Protein AF-A0A352FAH9-F1 (afdb_monomer_lite)

Structure (mmCIF, N/CA/C/O backbone):
data_AF-A0A352FAH9-F1
#
_entry.id   AF-A0A352FAH9-F1
#
loop_
_atom_site.group_PDB
_atom_sit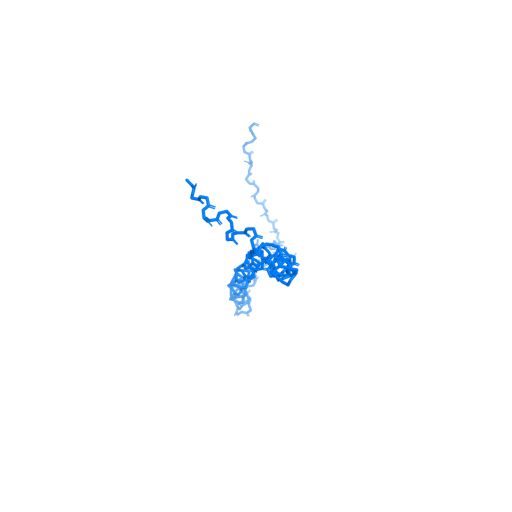e.id
_atom_site.type_symbol
_atom_site.label_atom_id
_atom_site.label_alt_id
_atom_site.label_comp_id
_atom_site.label_asym_id
_atom_site.label_entity_id
_atom_site.label_seq_id
_atom_site.pdbx_PDB_ins_code
_atom_site.Cartn_x
_atom_site.Cartn_y
_atom_site.Cartn_z
_atom_site.occupancy
_atom_site.B_iso_or_equiv
_atom_site.auth_seq_id
_atom_site.auth_comp_id
_atom_site.auth_asym_id
_atom_site.auth_atom_id
_atom_site.pdbx_PDB_model_num
ATOM 1 N N . MET A 1 1 ? 23.036 16.905 -47.104 1.00 52.59 1 MET A N 1
ATOM 2 C CA . MET A 1 1 ? 23.451 15.626 -46.481 1.00 52.59 1 MET A CA 1
ATOM 3 C C . MET A 1 1 ? 24.677 15.101 -47.226 1.00 52.59 1 MET A C 1
ATOM 5 O O . MET A 1 1 ? 24.599 14.881 -48.428 1.00 52.59 1 MET A O 1
ATOM 9 N N . ASN A 1 2 ? 25.838 15.036 -46.567 1.00 68.44 2 ASN A N 1
ATOM 10 C CA . ASN A 1 2 ? 27.143 14.920 -47.235 1.00 68.44 2 ASN A CA 1
ATOM 11 C C . ASN A 1 2 ? 27.425 13.500 -47.754 1.00 68.44 2 ASN A C 1
ATOM 13 O O . ASN A 1 2 ? 27.423 12.549 -46.980 1.00 68.44 2 ASN A O 1
ATOM 17 N N . LYS A 1 3 ? 27.772 13.354 -49.043 1.00 72.62 3 LYS A N 1
ATOM 18 C CA . LYS A 1 3 ? 28.108 12.054 -49.668 1.00 72.62 3 LYS A CA 1
ATOM 19 C C . LYS A 1 3 ? 29.276 11.323 -48.980 1.00 72.62 3 LYS A C 1
ATOM 21 O O . LYS A 1 3 ? 29.291 10.098 -48.933 1.00 72.62 3 LYS A O 1
ATOM 26 N N . LYS A 1 4 ? 30.215 12.069 -48.379 1.00 73.50 4 LYS A N 1
ATOM 27 C CA . LYS A 1 4 ? 31.319 11.509 -47.573 1.00 73.50 4 LYS A CA 1
ATOM 28 C C . LYS A 1 4 ? 30.821 10.728 -46.351 1.00 73.50 4 LYS A C 1
ATOM 30 O O . LYS A 1 4 ? 31.395 9.698 -46.020 1.00 73.50 4 LYS A O 1
ATOM 35 N N . PHE A 1 5 ? 29.737 11.185 -45.723 1.00 76.75 5 PHE A N 1
ATOM 36 C CA . PHE A 1 5 ? 29.144 10.525 -44.561 1.00 76.75 5 PHE A CA 1
ATOM 37 C C . PHE A 1 5 ? 28.594 9.142 -44.928 1.00 76.75 5 PHE A C 1
ATOM 39 O O . PHE A 1 5 ? 28.922 8.163 -44.270 1.00 76.75 5 PHE A O 1
ATOM 46 N N . TRP A 1 6 ? 27.858 9.042 -46.040 1.00 77.25 6 TRP A N 1
ATOM 47 C CA . TRP A 1 6 ? 27.317 7.772 -46.544 1.00 77.25 6 TRP A CA 1
ATOM 48 C C . TRP A 1 6 ? 28.402 6.747 -46.893 1.00 77.25 6 TRP A C 1
ATOM 50 O O . TRP A 1 6 ? 28.228 5.556 -46.647 1.00 77.25 6 TRP A O 1
ATOM 60 N N . HIS A 1 7 ? 29.548 7.193 -47.414 1.00 76.69 7 HIS A N 1
ATOM 61 C CA . HIS A 1 7 ? 30.633 6.279 -47.764 1.00 76.69 7 HIS A CA 1
ATOM 62 C C . HIS A 1 7 ? 31.365 5.719 -46.533 1.00 76.69 7 HIS A C 1
ATOM 64 O O . HIS A 1 7 ? 31.727 4.541 -46.510 1.00 76.69 7 HIS A O 1
ATOM 70 N N . ILE A 1 8 ? 31.536 6.544 -45.494 1.00 76.62 8 ILE A N 1
ATOM 71 C CA . ILE A 1 8 ? 32.081 6.120 -44.196 1.00 76.62 8 ILE A CA 1
ATOM 72 C C . ILE A 1 8 ? 31.108 5.150 -43.519 1.00 76.62 8 ILE A C 1
ATOM 74 O O . ILE A 1 8 ? 31.527 4.087 -43.065 1.00 76.62 8 ILE A O 1
ATOM 78 N N . LEU A 1 9 ? 29.810 5.469 -43.531 1.00 75.94 9 LEU A N 1
ATOM 79 C CA . LEU A 1 9 ? 28.761 4.616 -42.975 1.00 75.94 9 LEU A CA 1
ATOM 80 C C . LEU A 1 9 ? 28.765 3.222 -43.629 1.00 75.94 9 LEU A C 1
ATOM 82 O O . LEU A 1 9 ? 28.771 2.216 -42.928 1.00 75.94 9 LEU A O 1
ATOM 86 N N . TRP A 1 10 ? 28.863 3.148 -44.961 1.00 77.19 10 TRP A N 1
ATOM 87 C CA . TRP A 1 10 ? 28.907 1.879 -45.697 1.00 77.19 10 TRP A CA 1
ATOM 88 C C . TRP A 1 10 ? 30.150 1.028 -45.376 1.00 77.19 10 TRP A C 1
ATOM 90 O O . TRP A 1 10 ? 30.049 -0.191 -45.250 1.00 77.19 10 TRP A O 1
ATOM 100 N N . LYS A 1 11 ? 31.325 1.650 -45.183 1.00 75.19 11 LYS A N 1
ATOM 101 C CA . LYS A 1 11 ? 32.548 0.934 -44.765 1.00 75.19 11 LYS A CA 1
ATOM 102 C C . LYS A 1 11 ? 32.451 0.369 -43.347 1.00 75.19 11 LYS A C 1
ATOM 104 O O . LYS A 1 11 ? 32.995 -0.699 -43.085 1.00 75.19 11 LYS A O 1
ATOM 109 N N . VAL A 1 12 ? 31.780 1.081 -42.444 1.00 71.12 12 VAL A N 1
ATOM 110 C CA . VAL A 1 12 ? 31.600 0.657 -41.050 1.00 71.12 12 VAL A CA 1
ATOM 111 C C . VAL A 1 12 ? 30.566 -0.472 -40.953 1.00 71.12 12 VAL A C 1
ATOM 113 O O . VAL A 1 12 ? 30.828 -1.483 -40.307 1.00 71.12 12 VAL A O 1
ATOM 116 N N . VAL A 1 13 ? 29.439 -0.358 -41.664 1.00 73.00 13 VAL A N 1
ATOM 117 C CA . VAL A 1 13 ? 28.369 -1.376 -41.677 1.00 73.00 13 VAL A CA 1
ATOM 118 C C . VAL A 1 13 ? 28.783 -2.659 -42.416 1.00 73.00 13 VAL A C 1
ATOM 120 O O . VAL A 1 13 ? 28.324 -3.740 -42.063 1.00 73.00 13 VAL A O 1
ATOM 123 N N . GLY A 1 14 ? 29.697 -2.579 -43.391 1.00 76.88 14 GLY A N 1
ATOM 124 C CA . GLY A 1 14 ? 30.215 -3.752 -44.109 1.00 76.88 14 GLY A CA 1
ATOM 125 C C . GLY A 1 14 ? 31.152 -4.659 -43.294 1.00 76.88 14 GLY A C 1
ATOM 126 O O . GLY A 1 14 ? 31.513 -5.739 -43.760 1.00 76.88 14 GLY A O 1
ATOM 127 N N . ASN A 1 15 ? 31.566 -4.255 -42.087 1.00 84.81 15 ASN A N 1
ATOM 128 C CA . ASN A 1 15 ? 32.414 -5.076 -41.227 1.00 84.81 15 ASN A CA 1
ATOM 129 C C . ASN A 1 15 ? 31.567 -6.059 -40.393 1.00 84.81 15 ASN A C 1
ATOM 131 O O . ASN A 1 15 ? 30.832 -5.650 -39.494 1.00 84.81 15 ASN A O 1
ATOM 135 N N . LYS A 1 16 ? 31.739 -7.369 -40.629 1.00 83.50 16 LYS A N 1
ATOM 136 C CA . LYS A 1 16 ? 31.037 -8.450 -39.906 1.00 83.50 16 LYS A CA 1
ATOM 137 C C . LYS A 1 16 ? 31.164 -8.372 -38.377 1.00 83.50 16 LYS A C 1
ATOM 139 O O . LYS A 1 16 ? 30.226 -8.733 -37.673 1.00 83.50 16 LYS A O 1
ATOM 144 N N . TYR A 1 17 ? 32.287 -7.865 -37.860 1.00 86.31 17 TYR A N 1
ATOM 145 C CA . TYR A 1 17 ? 32.495 -7.690 -36.419 1.00 86.31 17 TYR A CA 1
ATOM 146 C C . TYR A 1 17 ? 31.698 -6.506 -35.862 1.00 86.31 17 TYR A C 1
ATOM 148 O O . TYR A 1 17 ? 31.153 -6.595 -34.765 1.00 86.31 17 TYR A O 1
ATOM 156 N N . PHE A 1 18 ? 31.579 -5.418 -36.629 1.00 86.81 18 PHE A N 1
ATOM 157 C CA . PHE A 1 18 ? 30.767 -4.263 -36.244 1.00 86.81 18 PHE A CA 1
ATOM 158 C C . PHE A 1 18 ? 29.278 -4.615 -36.252 1.00 86.81 18 PHE A C 1
ATOM 160 O O . PHE A 1 18 ? 28.570 -4.291 -35.304 1.00 86.81 18 PHE A O 1
ATOM 167 N N . LEU A 1 19 ? 28.817 -5.343 -37.273 1.00 86.31 19 LEU A N 1
ATOM 168 C CA . LEU A 1 19 ? 27.431 -5.804 -37.339 1.00 86.31 19 LEU A CA 1
ATOM 169 C C . LEU A 1 19 ? 27.092 -6.737 -36.165 1.00 86.31 19 LEU A C 1
ATOM 171 O O . LEU A 1 19 ? 26.049 -6.567 -35.539 1.00 86.31 19 LEU A O 1
ATOM 175 N N . GLY A 1 20 ? 27.997 -7.660 -35.816 1.00 90.12 20 GLY A N 1
ATOM 176 C CA . GLY A 1 20 ? 27.848 -8.512 -34.634 1.00 90.12 20 GLY A CA 1
ATOM 177 C C . GLY A 1 20 ? 27.762 -7.709 -33.333 1.00 90.12 20 GLY A C 1
ATOM 178 O O . GLY A 1 20 ? 26.886 -7.970 -32.514 1.00 90.12 20 GLY A O 1
ATOM 179 N N . LEU A 1 21 ? 28.608 -6.687 -33.172 1.00 90.19 21 LEU A N 1
ATOM 180 C CA . LEU A 1 21 ? 28.580 -5.796 -32.008 1.00 90.19 21 LEU A CA 1
ATOM 181 C C . LEU A 1 21 ? 27.269 -5.007 -31.935 1.00 90.19 21 LEU A C 1
ATOM 183 O O . LEU A 1 21 ? 26.675 -4.926 -30.867 1.00 90.19 21 LEU A O 1
ATOM 187 N N . VAL A 1 22 ? 26.777 -4.474 -33.056 1.00 90.12 22 VAL A N 1
ATOM 188 C CA . VAL A 1 22 ? 25.497 -3.749 -33.104 1.00 90.12 22 VAL A CA 1
ATOM 189 C C . VAL A 1 22 ? 24.333 -4.667 -32.748 1.00 90.12 22 VAL A C 1
ATOM 191 O O . VAL A 1 22 ? 23.507 -4.288 -31.926 1.00 90.12 22 VAL A O 1
ATOM 194 N N . VAL A 1 23 ? 24.276 -5.879 -33.305 1.00 90.38 23 VAL A N 1
ATOM 195 C CA . VAL A 1 23 ? 23.233 -6.860 -32.963 1.00 90.38 23 VAL A CA 1
ATOM 196 C C . VAL A 1 23 ? 23.302 -7.228 -31.483 1.00 90.38 23 VAL A C 1
ATOM 198 O O . VAL A 1 23 ? 22.272 -7.258 -30.819 1.00 90.38 23 VAL A O 1
ATOM 201 N N . PHE A 1 24 ? 24.501 -7.440 -30.942 1.00 90.12 24 PHE A N 1
ATOM 202 C CA . PHE A 1 24 ? 24.700 -7.742 -29.526 1.00 90.12 24 PHE A CA 1
ATOM 203 C C . PHE A 1 24 ? 24.312 -6.569 -28.611 1.00 90.12 24 PHE A C 1
ATOM 205 O O . PHE A 1 24 ? 23.659 -6.763 -27.589 1.00 90.12 24 PHE A O 1
ATOM 212 N N . ALA A 1 25 ? 24.646 -5.338 -28.998 1.00 88.38 25 ALA A N 1
ATOM 213 C CA . ALA A 1 25 ? 24.256 -4.134 -28.274 1.00 88.38 25 ALA A CA 1
ATOM 214 C C . ALA A 1 25 ? 22.735 -3.935 -28.300 1.00 88.38 25 ALA A C 1
ATOM 216 O O . ALA A 1 25 ? 22.133 -3.683 -27.262 1.00 88.38 25 ALA A O 1
ATOM 217 N N . VAL A 1 26 ? 22.096 -4.106 -29.460 1.00 87.12 26 VAL A N 1
ATOM 218 C CA . VAL A 1 26 ? 20.632 -4.088 -29.590 1.00 87.12 26 VAL A CA 1
ATOM 219 C C . VAL A 1 26 ? 20.012 -5.206 -28.748 1.00 87.12 26 VAL A C 1
ATOM 221 O O . VAL A 1 26 ? 19.016 -4.971 -28.074 1.00 87.12 26 VAL A O 1
ATOM 224 N N . TRP A 1 27 ? 20.621 -6.391 -28.699 1.00 87.25 27 TRP A N 1
ATOM 225 C CA . TRP A 1 27 ? 20.143 -7.485 -27.858 1.00 87.25 27 TRP A CA 1
ATOM 226 C C . TRP A 1 27 ? 20.136 -7.113 -26.371 1.00 87.25 27 TRP A C 1
ATOM 228 O O . TRP A 1 27 ? 19.107 -7.242 -25.715 1.00 87.25 27 TRP A O 1
ATOM 238 N N . ILE A 1 28 ? 21.240 -6.568 -25.856 1.00 81.94 28 ILE A N 1
ATOM 239 C CA . ILE A 1 28 ? 21.326 -6.115 -24.459 1.00 81.94 28 ILE A CA 1
ATOM 240 C C . ILE A 1 28 ? 20.390 -4.929 -24.187 1.00 81.94 28 ILE A C 1
ATOM 242 O O . ILE A 1 28 ? 19.866 -4.789 -23.092 1.00 81.94 28 ILE A O 1
ATOM 246 N N . ILE A 1 29 ? 20.158 -4.046 -25.156 1.00 77.12 29 ILE A N 1
ATOM 247 C CA . ILE A 1 29 ? 19.315 -2.864 -24.930 1.00 77.12 29 ILE A CA 1
ATOM 248 C C . ILE A 1 29 ? 17.821 -3.217 -24.951 1.00 77.12 29 ILE A C 1
ATOM 250 O O . ILE A 1 29 ? 17.057 -2.651 -24.172 1.00 77.12 29 ILE A O 1
ATOM 254 N N . PHE A 1 30 ? 17.395 -4.119 -25.841 1.00 74.19 30 PHE A N 1
ATOM 255 C CA . PHE A 1 30 ? 15.974 -4.395 -26.086 1.00 74.19 30 PHE A CA 1
ATOM 256 C C . PHE A 1 30 ? 15.465 -5.698 -25.462 1.00 74.19 30 PHE A C 1
ATOM 258 O O . PHE A 1 30 ? 14.293 -5.761 -25.100 1.00 74.19 30 PHE A O 1
ATOM 265 N N . PHE A 1 31 ? 16.307 -6.729 -25.349 1.00 75.38 31 PHE A N 1
ATOM 266 C CA . PHE A 1 31 ? 15.908 -8.059 -24.871 1.00 75.38 31 PHE A CA 1
ATOM 267 C C . PHE A 1 31 ? 16.449 -8.394 -23.475 1.00 75.38 31 PHE A C 1
ATOM 269 O O . PHE A 1 31 ? 16.078 -9.427 -22.919 1.00 75.38 31 PHE A O 1
ATOM 276 N N . ASP A 1 32 ? 17.312 -7.553 -22.898 1.00 72.88 32 ASP A N 1
ATOM 277 C CA . ASP A 1 32 ? 17.795 -7.752 -21.532 1.00 72.88 32 ASP A CA 1
ATOM 278 C C . ASP A 1 32 ? 16.698 -7.476 -20.494 1.00 72.88 32 ASP A C 1
ATOM 280 O O . ASP A 1 32 ? 15.831 -6.617 -20.668 1.00 72.88 32 ASP A O 1
ATOM 284 N N . GLN A 1 33 ? 16.777 -8.182 -19.366 1.00 65.12 33 GLN A N 1
ATOM 285 C CA . GLN A 1 33 ? 15.798 -8.145 -18.269 1.00 65.12 33 GLN A CA 1
ATOM 286 C C . GLN A 1 33 ? 15.748 -6.796 -17.533 1.00 65.12 33 GLN A C 1
ATOM 288 O O . GLN A 1 33 ? 14.949 -6.596 -16.622 1.00 65.12 33 GLN A O 1
ATOM 293 N N . ASN A 1 34 ? 16.595 -5.841 -17.913 1.00 66.44 34 ASN A N 1
ATOM 294 C CA . ASN A 1 34 ? 16.670 -4.518 -17.313 1.00 66.44 34 ASN A CA 1
ATOM 295 C C . ASN A 1 34 ? 15.631 -3.545 -17.904 1.00 66.44 34 ASN A C 1
ATOM 297 O O . ASN A 1 34 ? 15.890 -2.342 -18.032 1.00 66.44 34 ASN A O 1
ATOM 301 N N . ASN A 1 35 ? 14.455 -4.067 -18.263 1.00 69.69 35 ASN A N 1
ATOM 302 C CA . ASN A 1 35 ? 13.374 -3.310 -18.866 1.00 69.69 35 ASN A CA 1
ATOM 303 C C . ASN A 1 35 ? 12.949 -2.162 -17.933 1.00 69.69 35 ASN A C 1
ATOM 305 O O . ASN A 1 35 ? 12.674 -2.337 -16.740 1.00 69.69 35 ASN A O 1
ATOM 309 N N . LEU A 1 36 ? 12.893 -0.947 -18.481 1.00 71.06 36 LEU A N 1
ATOM 310 C CA . LEU A 1 36 ? 12.453 0.241 -17.746 1.00 71.06 36 LEU A CA 1
ATOM 311 C C . LEU A 1 36 ? 11.005 0.101 -17.250 1.00 71.06 36 LEU A C 1
ATOM 313 O O . LEU A 1 36 ? 10.642 0.716 -16.244 1.00 71.06 36 LEU A O 1
ATOM 317 N N . ILE A 1 37 ? 10.206 -0.729 -17.924 1.00 79.00 37 ILE A N 1
ATOM 318 C CA . ILE A 1 37 ? 8.831 -1.060 -17.544 1.00 79.00 37 ILE A CA 1
ATOM 319 C C . ILE A 1 37 ? 8.817 -1.817 -16.210 1.00 79.00 37 ILE A C 1
ATOM 321 O O . ILE A 1 37 ? 8.199 -1.344 -15.254 1.00 79.00 37 ILE A O 1
ATOM 325 N N . ASP A 1 38 ? 9.587 -2.900 -16.101 1.00 82.06 38 ASP A N 1
ATOM 326 C CA . ASP A 1 38 ? 9.669 -3.720 -14.884 1.00 82.06 38 ASP A CA 1
ATOM 327 C C . ASP A 1 38 ? 10.241 -2.917 -13.711 1.00 82.06 38 ASP A C 1
ATOM 329 O O . ASP A 1 38 ? 9.791 -3.020 -12.564 1.00 82.06 38 ASP A O 1
ATOM 333 N N . ARG A 1 39 ? 11.193 -2.020 -13.999 1.00 83.94 39 ARG A N 1
ATOM 334 C CA . ARG A 1 39 ? 11.728 -1.079 -13.008 1.00 83.94 39 ARG A CA 1
ATOM 335 C C . ARG A 1 39 ? 10.644 -0.141 -12.475 1.00 83.94 39 ARG A C 1
ATOM 337 O O . ARG A 1 39 ? 10.623 0.147 -11.277 1.00 83.94 39 ARG A O 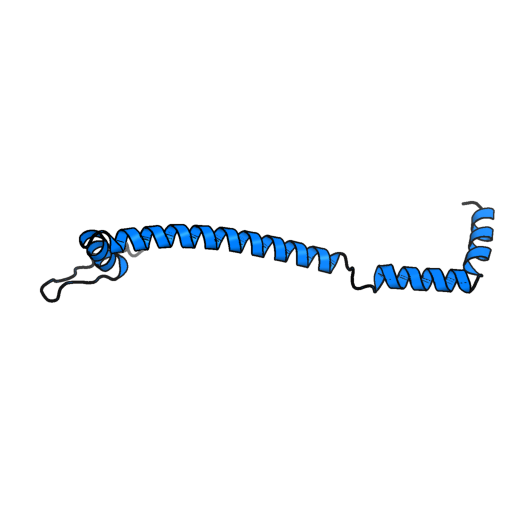1
ATOM 344 N N . ASN A 1 40 ? 9.767 0.364 -13.340 1.00 88.44 40 ASN A N 1
ATOM 345 C CA . ASN A 1 40 ? 8.687 1.259 -12.936 1.00 88.44 40 ASN A CA 1
ATOM 346 C C . ASN A 1 40 ? 7.630 0.524 -12.103 1.00 88.44 40 ASN A C 1
ATOM 348 O O . ASN A 1 40 ? 7.214 1.031 -11.062 1.00 88.44 40 ASN A O 1
ATOM 352 N N . GLU A 1 41 ? 7.237 -0.682 -12.512 1.00 90.25 41 GLU A N 1
ATOM 353 C CA . GLU A 1 41 ? 6.302 -1.512 -11.748 1.00 90.25 41 GLU A CA 1
ATOM 354 C C . GLU A 1 41 ? 6.863 -1.861 -10.366 1.00 90.25 41 GLU A C 1
ATOM 356 O O . GLU A 1 41 ? 6.199 -1.650 -9.350 1.00 90.25 41 GLU A O 1
ATOM 361 N N . THR A 1 42 ? 8.131 -2.268 -10.301 1.00 91.44 42 THR A N 1
ATOM 362 C CA . THR A 1 42 ? 8.811 -2.563 -9.034 1.00 91.44 42 THR A CA 1
ATOM 363 C C . THR A 1 42 ? 8.862 -1.336 -8.122 1.00 91.44 42 THR A C 1
ATOM 365 O O . THR A 1 42 ? 8.610 -1.444 -6.922 1.00 91.44 42 THR A O 1
ATOM 368 N N . ARG A 1 43 ? 9.133 -0.140 -8.667 1.00 93.62 43 ARG A N 1
ATOM 369 C CA . ARG A 1 43 ? 9.109 1.113 -7.892 1.00 93.62 43 ARG A CA 1
ATOM 370 C C . ARG A 1 43 ? 7.713 1.440 -7.367 1.00 93.62 43 ARG A C 1
ATOM 372 O O . ARG A 1 43 ? 7.595 1.829 -6.206 1.00 93.62 43 ARG A O 1
ATOM 379 N N . LYS A 1 44 ? 6.671 1.271 -8.187 1.00 95.62 44 LYS A N 1
ATOM 380 C CA . LYS A 1 44 ? 5.276 1.461 -7.759 1.00 95.62 44 LYS A CA 1
ATOM 381 C C . LYS A 1 44 ? 4.915 0.496 -6.636 1.00 95.62 44 LYS A C 1
ATOM 383 O O . LYS A 1 44 ? 4.399 0.932 -5.611 1.00 95.62 44 LYS A O 1
ATOM 388 N N . ARG A 1 45 ? 5.264 -0.783 -6.789 1.00 95.62 45 ARG A N 1
ATOM 389 C CA . ARG A 1 45 ? 5.041 -1.813 -5.772 1.00 95.62 45 ARG A CA 1
ATOM 390 C C . ARG A 1 45 ? 5.770 -1.483 -4.472 1.00 95.62 45 ARG A C 1
ATOM 392 O O . ARG A 1 45 ? 5.177 -1.536 -3.404 1.00 95.62 45 ARG A O 1
ATOM 399 N N . LEU A 1 46 ? 7.026 -1.050 -4.554 1.00 97.12 46 LEU A N 1
ATOM 400 C CA . LEU A 1 46 ? 7.801 -0.620 -3.388 1.00 97.12 46 LEU A CA 1
ATOM 401 C C . LEU A 1 46 ? 7.149 0.568 -2.670 1.00 97.12 46 LEU A C 1
ATOM 403 O O . LEU A 1 46 ? 7.114 0.601 -1.441 1.00 97.12 46 LEU A O 1
ATOM 407 N N . TYR A 1 47 ? 6.630 1.541 -3.419 1.00 97.44 47 TYR A N 1
ATOM 408 C CA . TYR A 1 47 ? 5.916 2.677 -2.845 1.00 97.44 47 TYR A CA 1
ATOM 409 C C . TYR A 1 47 ? 4.620 2.250 -2.144 1.00 97.44 47 TYR A C 1
ATOM 411 O O . TYR A 1 47 ? 4.396 2.657 -1.006 1.00 97.44 47 TYR A O 1
ATOM 419 N N . GLN A 1 48 ? 3.827 1.376 -2.770 1.00 97.75 48 GLN A N 1
ATOM 420 C CA . GLN A 1 48 ? 2.618 0.801 -2.168 1.00 97.75 48 GLN A CA 1
ATOM 421 C C . GLN A 1 48 ? 2.939 0.060 -0.866 1.00 97.75 48 GLN A C 1
ATOM 423 O O . GLN A 1 48 ? 2.377 0.390 0.170 1.00 97.75 48 GLN A O 1
ATOM 428 N N . LEU A 1 49 ? 3.936 -0.834 -0.866 1.00 98.00 49 LEU A N 1
ATOM 429 C CA . LEU A 1 49 ? 4.339 -1.556 0.347 1.00 98.00 49 LEU A CA 1
ATOM 430 C C . LEU A 1 49 ? 4.761 -0.612 1.482 1.00 98.00 49 LEU A C 1
ATOM 432 O O . LEU A 1 49 ? 4.499 -0.890 2.653 1.00 98.00 49 LEU A O 1
ATOM 436 N N . LYS A 1 50 ? 5.425 0.505 1.163 1.00 97.75 50 LYS A N 1
ATOM 437 C CA . LYS A 1 50 ? 5.785 1.517 2.167 1.00 97.75 50 LYS A CA 1
ATOM 438 C C . LYS A 1 50 ? 4.554 2.213 2.741 1.00 97.75 50 LYS A C 1
ATOM 440 O O . LYS A 1 50 ? 4.501 2.398 3.956 1.00 97.75 50 LYS A O 1
ATOM 445 N N . GLN A 1 51 ? 3.590 2.580 1.897 1.00 97.69 51 GLN A N 1
ATOM 446 C CA . GLN A 1 51 ? 2.328 3.166 2.352 1.00 97.69 51 GLN A CA 1
ATOM 447 C C . GLN A 1 51 ? 1.550 2.191 3.236 1.00 97.69 51 GLN A C 1
ATOM 449 O O . GLN A 1 51 ? 1.159 2.568 4.338 1.00 97.69 51 GLN A O 1
ATOM 454 N N . ASP A 1 52 ? 1.419 0.935 2.810 1.00 97.69 52 ASP A N 1
ATOM 455 C CA . ASP A 1 52 ? 0.755 -0.115 3.584 1.00 97.69 52 ASP A CA 1
ATOM 456 C C . ASP A 1 52 ? 1.429 -0.287 4.947 1.00 97.69 52 ASP A C 1
ATOM 458 O O . ASP A 1 52 ? 0.773 -0.298 5.987 1.00 97.69 52 ASP A O 1
ATOM 462 N N . THR A 1 53 ? 2.763 -0.340 4.968 1.00 97.81 53 THR A N 1
ATOM 463 C CA . THR A 1 53 ? 3.531 -0.454 6.214 1.00 97.81 53 THR A CA 1
ATOM 464 C C . THR A 1 53 ? 3.249 0.710 7.163 1.00 97.81 53 THR A C 1
ATOM 466 O O . THR A 1 53 ? 3.090 0.492 8.363 1.00 97.81 53 THR A O 1
ATOM 469 N N . MET A 1 54 ? 3.202 1.944 6.653 1.00 97.50 54 MET A N 1
ATOM 470 C CA . MET A 1 54 ? 2.869 3.113 7.469 1.00 97.50 54 MET A CA 1
ATOM 471 C C . MET A 1 54 ? 1.442 3.023 8.012 1.00 97.50 54 MET A C 1
ATOM 473 O O . MET A 1 54 ? 1.246 3.130 9.220 1.00 97.50 54 MET A O 1
ATOM 477 N N . PHE A 1 55 ? 0.475 2.740 7.140 1.00 97.81 55 PHE A N 1
ATOM 478 C CA . PHE A 1 55 ? -0.933 2.615 7.500 1.00 97.81 55 PHE A CA 1
ATOM 479 C C . PHE A 1 55 ? -1.158 1.569 8.599 1.00 97.81 55 PHE A C 1
ATOM 481 O O . PHE A 1 55 ? -1.782 1.857 9.620 1.00 97.81 55 PHE A O 1
ATOM 488 N N . TYR A 1 56 ? -0.609 0.362 8.437 1.00 97.81 56 TYR A N 1
ATOM 489 C CA . TYR A 1 56 ? -0.785 -0.699 9.427 1.00 97.81 56 TYR A CA 1
ATOM 490 C C . TYR A 1 56 ? -0.067 -0.399 10.742 1.00 97.81 56 TYR A C 1
ATOM 492 O O . TYR A 1 56 ? -0.588 -0.741 11.800 1.00 97.81 56 TYR A O 1
ATOM 500 N N . ARG A 1 57 ? 1.092 0.271 10.720 1.00 97.50 57 ARG A N 1
ATOM 501 C CA . ARG A 1 57 ? 1.761 0.704 11.959 1.00 97.50 57 ARG A CA 1
ATOM 502 C C . ARG A 1 57 ? 0.912 1.694 12.745 1.00 97.50 57 ARG A C 1
ATOM 504 O O . ARG A 1 57 ? 0.801 1.553 13.962 1.00 97.50 57 ARG A O 1
ATOM 511 N N . ASP A 1 58 ? 0.303 2.655 12.059 1.00 97.31 58 ASP A N 1
ATOM 512 C CA . ASP A 1 58 ? -0.582 3.630 12.691 1.00 97.31 58 ASP A CA 1
ATOM 513 C C . ASP A 1 58 ? -1.833 2.964 13.256 1.00 97.31 58 ASP A C 1
ATOM 515 O O . ASP A 1 58 ? -2.178 3.196 14.415 1.00 97.31 58 ASP A O 1
ATOM 519 N N . LYS A 1 59 ? -2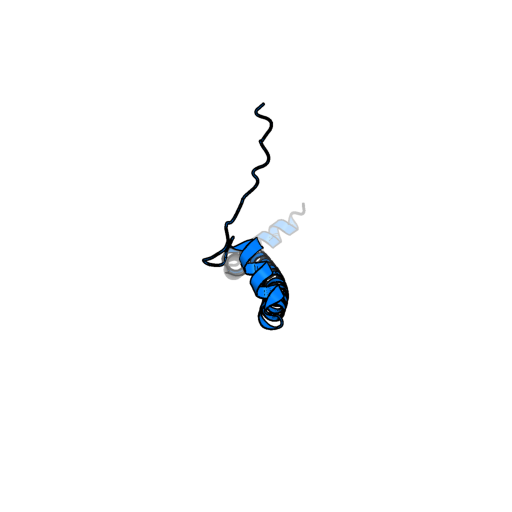.439 2.048 12.496 1.00 97.00 59 LYS A N 1
ATOM 520 C CA . LYS A 1 59 ? -3.606 1.294 12.952 1.00 97.00 59 LYS A CA 1
ATOM 521 C C . LYS A 1 59 ? -3.302 0.402 14.156 1.00 97.00 59 LYS A C 1
ATOM 523 O O . LYS A 1 59 ? -4.073 0.380 15.107 1.00 97.00 59 LYS A O 1
ATOM 528 N N . ILE A 1 60 ? -2.150 -0.274 14.167 1.00 97.12 60 ILE A N 1
ATOM 529 C CA . ILE A 1 60 ? -1.705 -1.083 15.314 1.00 97.12 60 ILE A CA 1
ATOM 530 C C . ILE A 1 60 ? -1.521 -0.211 16.560 1.00 97.12 60 ILE A C 1
ATOM 532 O O . ILE A 1 60 ? -1.859 -0.642 17.660 1.00 97.12 60 ILE A O 1
ATOM 536 N N . ARG A 1 61 ? -0.971 0.999 16.414 1.00 96.69 61 ARG A N 1
ATOM 537 C CA . ARG A 1 61 ? -0.822 1.940 17.530 1.00 96.69 61 ARG A CA 1
ATOM 538 C C . ARG A 1 61 ? -2.185 2.348 18.090 1.00 96.69 61 ARG A C 1
ATOM 540 O O . ARG A 1 61 ? -2.389 2.225 19.293 1.00 96.69 61 ARG A O 1
ATOM 547 N N . GLU A 1 62 ? -3.114 2.752 17.227 1.00 95.62 62 GLU A N 1
ATOM 548 C CA . GLU A 1 62 ? -4.471 3.134 17.631 1.00 95.62 62 GLU A CA 1
ATOM 549 C C . GLU A 1 62 ? -5.215 1.971 18.311 1.00 95.62 62 GLU A C 1
ATOM 551 O O . GLU A 1 62 ? -5.819 2.136 19.369 1.00 95.62 62 GLU A O 1
ATOM 556 N N . GLU A 1 63 ? -5.146 0.764 17.746 1.00 93.69 63 GLU A N 1
ATOM 557 C CA . GLU A 1 63 ? -5.797 -0.413 18.327 1.00 93.69 63 GLU A CA 1
ATOM 558 C C . GLU A 1 63 ? -5.177 -0.828 19.661 1.00 93.69 63 GLU A C 1
ATOM 560 O O . GLU A 1 63 ? -5.906 -1.198 20.580 1.00 93.69 63 GLU A O 1
ATOM 565 N N . LYS A 1 64 ? -3.854 -0.715 19.820 1.00 93.88 64 LYS A N 1
ATOM 566 C CA . LYS A 1 64 ? -3.202 -0.955 21.115 1.00 93.88 64 LYS A CA 1
ATOM 567 C C . LYS A 1 64 ? -3.682 0.016 22.185 1.00 93.88 64 LYS A C 1
ATOM 569 O O . LYS A 1 64 ? -3.915 -0.408 23.314 1.00 93.88 64 LYS A O 1
ATOM 574 N N . GLU A 1 65 ? -3.840 1.292 21.847 1.00 90.69 65 GLU A N 1
ATOM 575 C CA . GLU A 1 65 ? -4.388 2.286 22.773 1.00 90.69 65 GLU A CA 1
ATOM 576 C C . GLU A 1 65 ? -5.833 1.949 23.156 1.00 90.69 65 GLU A C 1
ATOM 578 O O . GLU A 1 65 ? -6.159 1.951 24.343 1.00 90.69 65 GLU A O 1
ATOM 583 N N . LYS A 1 66 ? -6.670 1.553 22.187 1.00 87.62 66 LYS A N 1
ATOM 584 C CA . LYS A 1 66 ? -8.042 1.085 22.450 1.00 87.62 66 LYS A CA 1
ATOM 585 C C . LYS A 1 66 ? -8.065 -0.136 23.368 1.00 87.62 66 LYS A C 1
ATOM 587 O O . LYS A 1 66 ? -8.786 -0.132 24.358 1.00 87.62 66 LYS A O 1
ATOM 592 N N . ILE A 1 67 ? -7.254 -1.159 23.091 1.00 88.75 67 ILE A N 1
ATOM 593 C CA . ILE A 1 67 ? -7.160 -2.358 23.939 1.00 88.75 67 ILE A CA 1
ATOM 594 C C . ILE A 1 67 ? -6.733 -1.982 25.359 1.00 88.75 67 ILE A C 1
ATOM 596 O O . ILE A 1 67 ? -7.331 -2.456 26.321 1.00 88.75 67 ILE A O 1
ATOM 600 N N . ASN A 1 68 ? -5.745 -1.099 25.505 1.00 88.00 68 ASN A N 1
ATOM 601 C CA . ASN A 1 68 ? -5.295 -0.650 26.818 1.00 88.00 68 ASN A CA 1
ATOM 602 C C . ASN A 1 68 ? -6.423 0.067 27.585 1.00 88.00 68 ASN A C 1
ATOM 604 O O . ASN A 1 68 ? -6.659 -0.225 28.756 1.00 88.00 68 ASN A O 1
ATOM 608 N N . GLN A 1 69 ? -7.192 0.934 26.919 1.00 83.62 69 GLN A N 1
ATOM 609 C CA . GLN A 1 69 ? -8.361 1.600 27.513 1.00 83.62 69 GLN A CA 1
ATOM 610 C C . GLN A 1 69 ? -9.463 0.619 27.9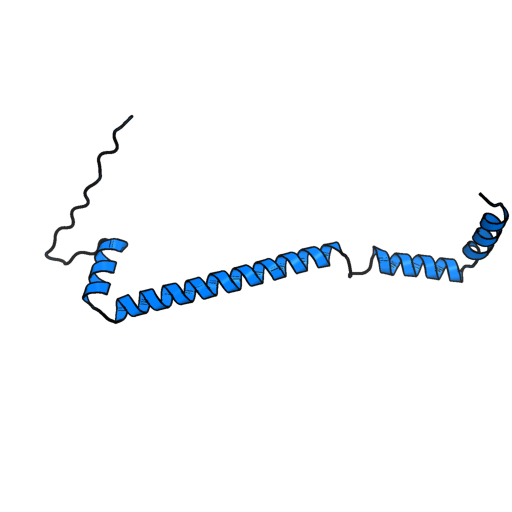43 1.00 83.62 69 GLN A C 1
ATOM 612 O O . GLN A 1 69 ? -10.121 0.856 28.958 1.00 83.62 69 GLN A O 1
ATOM 617 N N . LEU A 1 70 ? -9.648 -0.479 27.201 1.00 85.50 70 LEU A N 1
ATOM 618 C CA . LEU A 1 70 ? -10.585 -1.553 27.548 1.00 85.50 70 LEU A CA 1
ATOM 619 C C . LEU A 1 70 ? -10.096 -2.387 28.741 1.00 85.50 70 LEU A C 1
ATOM 621 O O . LEU A 1 70 ? -10.903 -2.810 29.560 1.00 85.50 70 LEU A O 1
ATOM 625 N N . GLN A 1 71 ? -8.788 -2.623 28.855 1.00 82.25 71 GLN A N 1
ATOM 626 C CA . GLN A 1 71 ? -8.208 -3.444 29.925 1.00 82.25 71 GLN A CA 1
ATOM 627 C C . GLN A 1 71 ? -8.036 -2.694 31.252 1.00 82.25 71 GLN A C 1
ATOM 629 O O . GLN A 1 71 ? -8.040 -3.316 32.310 1.00 82.25 71 GLN A O 1
ATOM 634 N N . THR A 1 72 ? -7.876 -1.372 31.216 1.00 82.88 72 THR A N 1
ATOM 635 C CA . THR A 1 72 ? -7.570 -0.563 32.410 1.00 82.88 72 THR A CA 1
ATOM 636 C C . THR A 1 72 ? -8.789 -0.193 33.251 1.00 82.88 72 THR A C 1
ATOM 638 O O . THR A 1 72 ? -8.624 0.099 34.433 1.00 82.88 72 THR A O 1
ATOM 641 N N . SER A 1 73 ? -10.004 -0.204 32.691 1.00 84.12 73 SER A N 1
ATOM 642 C CA . SER A 1 73 ? -11.221 0.162 33.428 1.00 84.12 73 SER A CA 1
ATOM 643 C C . SER A 1 73 ? -12.400 -0.756 33.086 1.00 84.12 73 SER A C 1
ATOM 645 O O . SER A 1 73 ? -12.833 -0.775 31.930 1.00 84.12 73 SER A O 1
ATOM 647 N N . PRO A 1 74 ? -12.995 -1.445 34.081 1.00 86.25 74 PRO A N 1
ATOM 648 C CA . PRO A 1 74 ? -14.210 -2.238 33.890 1.00 86.25 74 PRO A CA 1
ATOM 649 C C . PRO A 1 74 ? -15.367 -1.431 33.287 1.00 86.25 74 PRO A C 1
ATOM 651 O O . PRO A 1 74 ? -16.097 -1.940 32.443 1.00 86.25 74 PRO A O 1
ATOM 654 N N . ALA A 1 75 ? -15.489 -0.150 33.652 1.00 87.00 75 ALA A N 1
ATOM 655 C CA . ALA A 1 75 ? -16.532 0.731 33.129 1.00 87.00 75 ALA A CA 1
ATOM 656 C C . ALA A 1 75 ? -16.351 1.033 31.630 1.00 87.00 75 ALA A C 1
ATOM 658 O O . ALA A 1 75 ? -17.328 1.120 30.888 1.00 87.00 75 ALA A O 1
ATOM 659 N N . ASN A 1 76 ? -15.104 1.160 31.160 1.00 85.75 76 ASN A N 1
ATOM 660 C CA . ASN A 1 76 ? -14.820 1.356 29.734 1.00 85.75 76 ASN A CA 1
ATOM 661 C C . ASN A 1 76 ? -15.123 0.089 28.930 1.00 85.75 76 ASN A C 1
ATOM 663 O O . ASN A 1 76 ? -15.666 0.176 27.829 1.00 85.75 76 ASN A O 1
ATOM 667 N N . LEU A 1 77 ? -14.791 -1.079 29.488 1.00 88.38 77 LEU A N 1
ATOM 668 C CA . LEU A 1 77 ? -15.094 -2.369 28.879 1.00 88.38 77 LEU A CA 1
ATOM 669 C C . LEU A 1 77 ? -16.605 -2.584 28.750 1.00 88.38 77 LEU A C 1
ATOM 671 O O . LEU A 1 77 ? -17.083 -2.954 27.679 1.00 88.38 77 LEU A O 1
ATOM 675 N N . GLU A 1 78 ? -17.355 -2.307 29.817 1.00 87.94 78 GLU A N 1
ATOM 676 C CA . GLU A 1 78 ? -18.813 -2.410 29.823 1.00 87.94 78 GLU A CA 1
ATOM 677 C C . GLU A 1 78 ? -19.443 -1.453 28.805 1.00 87.94 78 GLU A C 1
ATOM 679 O O . GLU A 1 78 ? -20.263 -1.870 27.986 1.00 87.94 78 GLU A O 1
ATOM 684 N N . LYS A 1 79 ? -19.007 -0.187 28.783 1.00 87.31 79 LYS A N 1
ATOM 685 C CA . LYS A 1 79 ? -19.469 0.799 27.799 1.00 87.31 79 LYS A CA 1
ATOM 686 C C . LYS A 1 79 ? -19.231 0.322 26.365 1.00 87.31 79 LYS A C 1
ATOM 688 O O . LYS A 1 79 ? -20.137 0.388 25.538 1.00 87.31 79 LYS A O 1
ATOM 693 N N . PHE A 1 80 ? -18.043 -0.200 26.072 1.00 87.44 80 PHE A N 1
ATOM 694 C CA . PHE A 1 80 ? -17.712 -0.731 24.751 1.00 87.44 80 PHE A CA 1
ATOM 695 C C . PHE A 1 80 ? -18.569 -1.946 24.372 1.00 87.44 80 PHE A C 1
ATOM 697 O O . PHE A 1 80 ? -19.075 -2.014 23.252 1.00 87.44 80 PHE A O 1
ATOM 704 N N . ALA A 1 81 ? -18.782 -2.880 25.301 1.00 89.31 81 ALA A N 1
ATOM 705 C CA . ALA A 1 81 ? -19.644 -4.042 25.093 1.00 89.31 81 ALA A CA 1
ATOM 706 C C . ALA A 1 81 ? -21.103 -3.637 24.806 1.00 89.31 81 ALA A C 1
ATOM 708 O O . ALA A 1 81 ? -21.742 -4.198 23.912 1.00 89.31 81 ALA A O 1
ATOM 709 N N . ARG A 1 82 ? -21.616 -2.623 25.513 1.00 90.31 82 ARG A N 1
ATOM 710 C CA . ARG A 1 82 ? -22.967 -2.079 25.312 1.00 90.31 82 ARG A CA 1
ATOM 711 C C . ARG A 1 82 ? -23.102 -1.332 23.983 1.00 90.31 82 ARG A C 1
ATOM 713 O O . ARG A 1 82 ? -24.063 -1.561 23.258 1.00 90.31 82 ARG A O 1
ATOM 720 N N . GLU A 1 83 ? -22.147 -0.472 23.631 1.00 86.19 83 GLU A N 1
ATOM 721 C CA . GLU A 1 83 ? -22.230 0.366 22.423 1.00 86.19 83 GLU A CA 1
ATOM 722 C C . GLU A 1 83 ? -21.927 -0.399 21.128 1.00 86.19 83 GLU A C 1
ATOM 724 O O . GLU A 1 83 ? -22.612 -0.202 20.128 1.00 86.19 83 GLU A O 1
ATOM 729 N N . GLN A 1 84 ? -20.901 -1.257 21.122 1.00 88.25 84 GLN A N 1
ATOM 730 C CA . GLN A 1 84 ? -20.454 -1.939 19.899 1.00 88.25 84 GLN A CA 1
ATOM 731 C C . GLN A 1 84 ? -21.155 -3.275 19.672 1.00 88.25 84 GLN A C 1
ATOM 733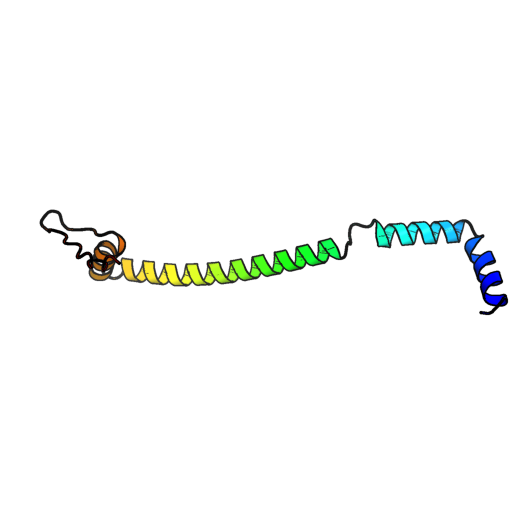 O O . GLN A 1 84 ? -21.426 -3.644 18.531 1.00 88.25 84 GLN A O 1
ATOM 738 N N . TYR A 1 85 ? -21.441 -4.005 20.750 1.00 89.12 85 TYR A N 1
ATOM 739 C CA . TYR A 1 85 ? -21.986 -5.361 20.677 1.00 89.12 85 TYR A CA 1
ATOM 740 C C . TYR A 1 85 ? -23.414 -5.466 21.209 1.00 89.12 85 TYR A C 1
ATOM 742 O O . TYR A 1 85 ? -23.977 -6.557 21.176 1.00 89.12 85 TYR A O 1
ATOM 750 N N . MET A 1 86 ? -24.008 -4.361 21.681 1.00 89.31 86 MET A N 1
ATOM 751 C CA . MET A 1 86 ? -25.367 -4.348 22.236 1.00 89.31 86 MET A CA 1
ATOM 752 C C . MET A 1 86 ? -25.551 -5.372 23.371 1.00 89.31 86 MET A C 1
ATOM 754 O O . MET A 1 86 ? -26.630 -5.935 23.552 1.00 89.31 86 MET A O 1
ATOM 758 N N . MET A 1 87 ? -24.485 -5.635 24.136 1.00 90.62 87 MET A N 1
ATOM 759 C CA . MET A 1 87 ? -24.538 -6.556 25.271 1.00 90.62 87 MET A CA 1
ATOM 760 C C . MET A 1 87 ? -25.386 -5.968 26.408 1.00 90.62 87 MET A C 1
ATOM 762 O O . MET A 1 87 ? -25.352 -4.763 26.661 1.00 90.62 87 MET A O 1
ATOM 766 N N . LYS A 1 88 ? -26.130 -6.832 27.106 1.00 91.94 88 LYS A N 1
ATOM 767 C CA . LYS A 1 88 ? -26.965 -6.497 28.268 1.00 91.94 88 LYS A CA 1
ATOM 768 C C . LYS A 1 88 ? -26.747 -7.507 29.394 1.00 91.94 88 LYS A C 1
ATOM 770 O O . LYS A 1 88 ? -26.379 -8.652 29.111 1.00 91.94 88 LYS A O 1
ATOM 775 N N . ALA A 1 89 ? -26.988 -7.107 30.640 1.00 89.50 89 ALA A N 1
ATOM 776 C CA . ALA A 1 89 ? -27.029 -8.058 31.745 1.00 89.50 89 ALA A CA 1
ATOM 777 C C . ALA A 1 89 ? -28.286 -8.959 31.653 1.00 89.50 89 ALA A C 1
ATOM 779 O O . ALA A 1 89 ? -29.256 -8.593 30.978 1.00 89.50 89 ALA A O 1
ATOM 780 N N . PRO A 1 90 ? -28.297 -10.149 32.286 1.00 91.44 90 PRO A N 1
ATOM 781 C CA . PRO A 1 90 ? -29.443 -11.064 32.232 1.00 91.44 90 PRO A CA 1
ATOM 782 C C . PRO A 1 90 ? -30.750 -10.464 32.773 1.00 91.44 90 PRO A C 1
ATOM 784 O O . PRO A 1 90 ? -31.828 -10.861 32.341 1.00 91.44 90 PRO A O 1
ATOM 787 N N . ASP A 1 91 ? -30.639 -9.522 33.706 1.00 92.81 91 ASP A N 1
ATOM 788 C CA . ASP A 1 91 ? -31.711 -8.813 34.405 1.00 92.81 91 ASP A CA 1
ATOM 789 C C . ASP A 1 91 ? -32.048 -7.438 33.797 1.00 92.81 91 ASP A C 1
ATOM 791 O O . ASP A 1 91 ? -32.866 -6.702 34.344 1.00 92.81 91 ASP A O 1
ATOM 795 N N . GLU A 1 92 ? -31.456 -7.090 32.651 1.00 88.81 92 GLU A N 1
ATOM 796 C CA . GLU A 1 92 ? -31.701 -5.828 31.950 1.00 88.81 92 GLU A CA 1
ATOM 797 C C . GLU A 1 92 ? -32.461 -6.033 30.634 1.00 88.81 92 GLU A C 1
ATOM 799 O O . GLU A 1 92 ? -32.272 -7.025 29.924 1.00 88.81 92 GLU A O 1
ATOM 804 N N . ASP A 1 93 ? -33.255 -5.035 30.240 1.00 89.00 93 ASP A N 1
ATOM 805 C CA . ASP A 1 93 ? -33.904 -4.962 28.929 1.00 89.00 93 ASP A CA 1
ATOM 806 C C . ASP A 1 93 ? -33.225 -3.924 28.026 1.00 89.00 93 ASP A C 1
ATOM 808 O O . ASP A 1 93 ? -32.979 -2.785 28.423 1.00 89.00 93 ASP A O 1
ATOM 812 N N . LEU A 1 94 ? -32.919 -4.322 26.784 1.00 86.56 94 LEU A N 1
ATOM 813 C CA . LEU A 1 94 ? -32.265 -3.471 25.788 1.00 86.56 94 LEU A CA 1
ATOM 814 C C . LEU A 1 94 ? -33.311 -2.882 24.833 1.00 86.56 94 LEU A C 1
ATOM 816 O O . LEU A 1 94 ? -33.967 -3.618 24.097 1.00 86.56 94 LEU A O 1
ATOM 820 N N . PHE A 1 95 ? -33.415 -1.554 24.788 1.00 87.50 95 PHE A N 1
ATOM 821 C CA . PHE A 1 95 ? -34.302 -0.838 23.869 1.00 87.50 95 PHE A CA 1
ATOM 822 C C . PHE A 1 95 ? -33.492 -0.136 22.772 1.00 87.50 95 PHE A C 1
ATOM 824 O O . PHE A 1 95 ? -32.712 0.771 23.053 1.00 87.50 95 PHE A O 1
ATOM 831 N N . VAL A 1 96 ? -33.702 -0.516 21.507 1.00 85.75 96 VAL A N 1
ATOM 832 C CA . VAL A 1 96 ? -33.095 0.160 20.346 1.00 85.75 96 VAL A CA 1
ATOM 833 C C . VAL A 1 96 ? -34.117 1.115 19.734 1.00 85.75 96 VAL A C 1
ATOM 835 O O . VAL A 1 96 ? -35.111 0.691 19.145 1.00 85.75 96 VAL A O 1
ATOM 838 N N . ILE A 1 97 ? -33.880 2.421 19.870 1.00 87.56 97 ILE A N 1
ATOM 839 C CA . ILE A 1 97 ? -34.769 3.449 19.319 1.00 87.56 97 ILE A CA 1
ATOM 840 C C . ILE A 1 97 ? -34.399 3.684 17.857 1.00 87.56 97 ILE A C 1
ATOM 842 O O . ILE A 1 97 ? -33.458 4.411 17.538 1.00 87.56 97 ILE A O 1
ATOM 846 N N . LEU A 1 98 ? -35.165 3.081 16.953 1.00 85.75 98 LEU A N 1
ATOM 847 C CA . LEU A 1 98 ? -35.050 3.356 15.527 1.00 85.75 98 LEU A CA 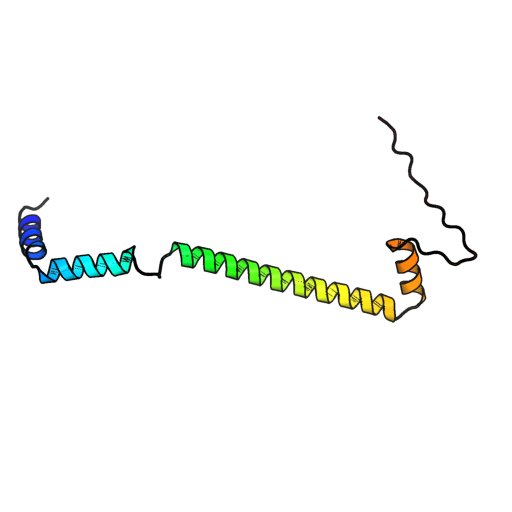1
ATOM 848 C C . LEU A 1 98 ? -35.727 4.694 15.228 1.00 85.75 98 LEU A C 1
ATOM 850 O O . LEU A 1 98 ? -36.927 4.874 15.454 1.00 85.75 98 LEU A O 1
ATOM 854 N N . LYS A 1 99 ? -34.960 5.653 14.706 1.00 84.25 99 LYS A N 1
ATOM 855 C CA . LYS A 1 99 ? -35.546 6.878 14.170 1.00 84.25 99 LYS A CA 1
ATOM 856 C C . LYS A 1 99 ? -36.382 6.469 12.962 1.00 84.25 99 LYS A C 1
ATOM 858 O O . LYS A 1 99 ? -35.861 5.858 12.038 1.00 84.25 99 LYS A O 1
ATOM 863 N N . LYS A 1 100 ? -37.682 6.767 12.992 1.00 75.50 100 LYS A N 1
ATOM 864 C CA . LYS A 1 100 ? -38.570 6.497 11.862 1.00 75.50 100 LYS A CA 1
ATOM 865 C C . LYS A 1 100 ? -38.033 7.290 10.675 1.00 75.50 100 LYS A C 1
ATOM 867 O O . LYS A 1 100 ? -38.129 8.521 10.673 1.00 75.50 100 LYS A O 1
ATOM 872 N N . ASP A 1 101 ? -37.429 6.599 9.714 1.00 72.38 101 ASP A N 1
ATOM 873 C CA . ASP A 1 101 ? -37.081 7.218 8.448 1.00 72.38 101 ASP A CA 1
ATOM 874 C C . ASP A 1 101 ? -38.369 7.817 7.903 1.00 72.38 101 ASP A C 1
ATOM 876 O O . ASP A 1 101 ? -39.413 7.157 7.848 1.00 72.38 101 ASP A O 1
ATOM 880 N N . LYS A 1 102 ? -38.330 9.119 7.608 1.00 59.06 102 LYS A N 1
ATOM 881 C CA . LYS A 1 102 ? -39.433 9.777 6.921 1.00 59.06 102 LYS A CA 1
ATOM 882 C C . LYS A 1 102 ? -39.522 9.105 5.557 1.00 59.06 102 LYS A C 1
ATOM 884 O O . LYS A 1 102 ? -38.781 9.475 4.652 1.00 59.06 102 LYS A O 1
ATOM 889 N N . ALA A 1 103 ? -40.370 8.081 5.470 1.00 58.72 103 ALA A N 1
ATOM 890 C CA . ALA A 1 103 ? -40.739 7.422 4.235 1.00 58.72 103 ALA A CA 1
ATOM 891 C C . ALA A 1 103 ? -41.117 8.524 3.246 1.00 58.72 103 ALA A C 1
ATOM 893 O O . ALA A 1 103 ? -41.990 9.351 3.530 1.00 58.72 103 ALA A O 1
ATOM 894 N N . LYS A 1 104 ? -40.341 8.590 2.172 1.00 49.53 104 LYS A N 1
ATOM 895 C CA . LYS A 1 104 ? -40.554 9.487 1.051 1.00 49.53 104 LYS A CA 1
ATOM 896 C C . LYS A 1 104 ? -41.348 8.737 -0.001 1.00 49.53 104 LYS A C 1
ATOM 898 O O . LYS A 1 104 ? -41.059 7.531 -0.167 1.00 49.53 104 LYS A O 1
#

Radius of gyration: 35.48 Å; chains: 1; bounding box: 73×27×84 Å

pLDDT: mean 85.05, std 10.19, range [49.53, 98.0]

Sequence (104 aa):
MNKKFWHILWKVVGNKYFLGLVVFAVWIIFFDQNNLIDRNETRKRLYQLKQDTMFYRDKIREEKEKINQLQTSPANLEKFAREQYMMKAPDEDLFVILKKDKAK

Foldseek 3Di:
DDPVVVVVVVVQCPDPVSVVVVVVVCCCVPVNPPDVVVVVVVVVVVVVVVVVVVVVVVVVVVVVVLVCQLVVDVVSVVVCCCPPVVDDDPPDDGDDDDDPDPDD

Secondary structure (DSSP, 8-state):
--HHHHHHHHHHHT-HHHHHHHHHHHHHHHTSS--HHHHHHHHHHHHHHHHHHHHHHHHHHHHHHHHHHHHH-HHHHHHHHHHHH----TT-------------